Protein AF-A0AA38WBE5-F1 (afdb_monomer_lite)

Structure (mmCIF, N/CA/C/O backbone):
data_AF-A0AA38WBE5-F1
#
_entry.id   AF-A0AA38WBE5-F1
#
loop_
_atom_site.group_PDB
_atom_site.id
_atom_site.type_symbol
_atom_site.label_atom_id
_atom_site.label_alt_id
_atom_site.label_comp_id
_atom_site.label_asym_id
_atom_site.label_entity_id
_atom_site.label_seq_id
_atom_site.pdbx_PDB_ins_code
_atom_site.Cartn_x
_atom_site.Cartn_y
_atom_site.Cartn_z
_atom_site.occupancy
_atom_site.B_iso_or_equiv
_atom_site.auth_seq_id
_atom_site.auth_comp_id
_atom_site.auth_asym_id
_atom_site.auth_atom_id
_atom_site.pdbx_PDB_model_num
ATOM 1 N N . MET A 1 1 ? -35.177 36.137 17.227 1.00 40.59 1 MET A N 1
ATOM 2 C CA . MET A 1 1 ? -34.567 34.795 17.334 1.00 40.59 1 MET A CA 1
ATOM 3 C C . MET A 1 1 ? -34.469 34.233 15.923 1.00 40.59 1 MET A C 1
ATOM 5 O O . MET A 1 1 ? -35.503 34.001 15.314 1.00 40.59 1 MET A O 1
ATOM 9 N N . LYS A 1 2 ? -33.266 34.176 15.339 1.00 42.09 2 LYS A N 1
ATOM 10 C CA . LYS A 1 2 ? -33.042 33.709 13.961 1.00 42.09 2 LYS A CA 1
ATOM 11 C C . LYS A 1 2 ? -32.327 32.363 14.056 1.00 42.09 2 LYS A C 1
ATOM 13 O O . LYS A 1 2 ? -31.187 32.310 14.504 1.00 42.09 2 LYS A O 1
ATOM 18 N N . PHE A 1 3 ? -33.044 31.293 13.732 1.00 46.97 3 PHE A N 1
ATOM 19 C CA . PHE A 1 3 ? -32.516 29.935 13.715 1.00 46.97 3 PHE A CA 1
ATOM 20 C C . PHE A 1 3 ? -31.648 29.767 12.467 1.00 46.97 3 PHE A C 1
ATOM 22 O O . PHE A 1 3 ? -32.155 29.808 11.348 1.00 46.97 3 PHE A O 1
ATOM 29 N N . PHE A 1 4 ? -30.340 29.611 12.656 1.00 48.16 4 PHE A N 1
ATOM 30 C CA . PHE A 1 4 ? -29.437 29.170 11.600 1.00 48.16 4 PHE A CA 1
ATOM 31 C C . PHE A 1 4 ? -29.546 27.649 11.499 1.00 48.16 4 PHE A C 1
ATOM 33 O O . PHE A 1 4 ? -28.998 26.919 12.321 1.00 48.16 4 PHE A O 1
ATOM 40 N N . ILE A 1 5 ? -30.304 27.173 10.513 1.00 55.94 5 ILE A N 1
ATOM 41 C CA . ILE A 1 5 ? -30.326 25.760 10.137 1.00 55.94 5 ILE A CA 1
ATOM 42 C C . ILE A 1 5 ? -29.029 25.502 9.371 1.00 55.94 5 ILE A C 1
ATOM 44 O O . ILE A 1 5 ? -28.891 25.872 8.207 1.00 55.94 5 ILE A O 1
ATOM 48 N N . VAL A 1 6 ? -28.053 24.914 10.061 1.00 52.66 6 VAL A N 1
ATOM 49 C CA . VAL A 1 6 ? -26.855 24.345 9.444 1.00 52.66 6 VAL A CA 1
ATOM 50 C C . VAL A 1 6 ? -27.311 23.101 8.691 1.00 52.66 6 VAL A C 1
ATOM 52 O O . VAL A 1 6 ? -27.506 22.036 9.274 1.00 52.66 6 VAL A O 1
ATOM 55 N N . LEU A 1 7 ? -27.548 23.258 7.390 1.00 51.50 7 LEU A N 1
ATOM 56 C CA . LEU A 1 7 ? -27.801 22.148 6.484 1.00 51.50 7 LEU A CA 1
ATOM 57 C C . LEU A 1 7 ? -26.471 21.404 6.290 1.00 51.50 7 LEU A C 1
ATOM 59 O O . LEU A 1 7 ? -25.685 21.721 5.403 1.00 51.50 7 LEU A O 1
ATOM 63 N N . LEU A 1 8 ? -26.191 20.460 7.189 1.00 53.28 8 LEU A N 1
ATOM 64 C CA . LEU A 1 8 ? -25.135 19.466 7.036 1.00 53.28 8 LEU A CA 1
ATOM 65 C C . LEU A 1 8 ? -25.529 18.581 5.852 1.00 53.28 8 LEU A C 1
ATOM 67 O O . LEU A 1 8 ? -26.301 17.633 5.986 1.00 53.28 8 LEU A O 1
ATOM 71 N N . ILE A 1 9 ? -25.043 18.942 4.668 1.00 58.09 9 ILE A N 1
ATOM 72 C CA . ILE A 1 9 ? -25.137 18.106 3.478 1.00 58.09 9 ILE A CA 1
ATOM 73 C C . ILE A 1 9 ? -24.174 16.938 3.719 1.00 58.09 9 ILE A C 1
ATOM 75 O O . ILE A 1 9 ? -23.008 16.990 3.341 1.00 58.09 9 ILE A O 1
ATOM 79 N N . LEU A 1 10 ? -24.646 15.900 4.415 1.00 51.88 10 LEU A N 1
ATOM 80 C CA . LEU A 1 10 ? -24.034 14.579 4.355 1.00 51.88 10 LEU A CA 1
ATOM 81 C C . LEU A 1 10 ? -24.262 14.082 2.926 1.00 51.88 10 LEU A C 1
ATOM 83 O O . LEU A 1 10 ? -25.292 13.487 2.616 1.00 51.88 10 LEU A O 1
ATOM 87 N N . THR A 1 11 ? -23.330 14.373 2.024 1.00 56.53 11 THR A N 1
ATOM 88 C CA . THR A 1 11 ? -23.216 13.596 0.797 1.00 56.53 11 THR A CA 1
ATOM 89 C C . THR A 1 11 ? -22.804 12.186 1.219 1.00 56.53 11 THR A C 1
ATOM 91 O O . THR A 1 11 ? -21.728 12.021 1.800 1.00 56.53 11 THR A O 1
ATOM 94 N N . PRO A 1 12 ? -23.623 11.143 0.985 1.00 52.06 12 PRO A N 1
ATOM 95 C CA . PRO A 1 12 ? -23.100 9.794 1.060 1.00 52.06 12 PRO A CA 1
ATOM 96 C C . PRO A 1 12 ? -22.030 9.713 -0.023 1.00 52.06 12 PRO A C 1
ATOM 98 O O . PRO A 1 12 ? -22.326 9.810 -1.216 1.00 52.06 12 PRO A O 1
ATOM 101 N N . ILE A 1 13 ? -20.769 9.615 0.390 1.00 57.53 13 ILE A N 1
ATOM 102 C CA . ILE A 1 13 ? -19.684 9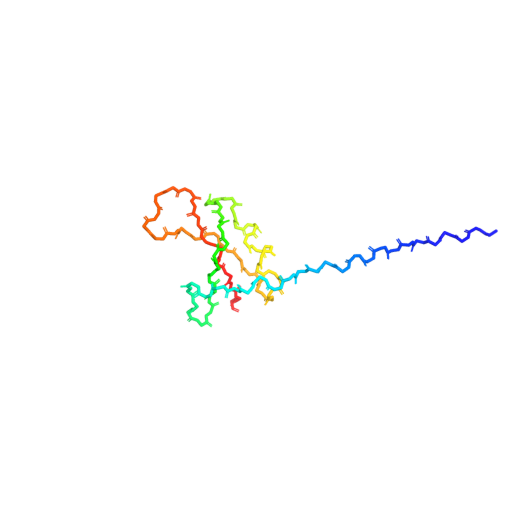.267 -0.514 1.00 57.53 13 ILE A CA 1
ATOM 103 C C . ILE A 1 13 ? -20.020 7.842 -0.954 1.00 57.53 13 ILE A C 1
ATOM 105 O O . ILE A 1 13 ? -19.771 6.883 -0.229 1.00 57.53 13 ILE A O 1
ATOM 109 N N . PHE A 1 14 ? -20.695 7.708 -2.095 1.00 43.81 14 PHE A N 1
ATOM 110 C CA . PHE A 1 14 ? -20.918 6.428 -2.748 1.00 43.81 14 PHE A CA 1
ATOM 111 C C . PHE A 1 14 ? -19.562 5.956 -3.271 1.00 43.81 14 PHE A C 1
ATOM 113 O O . PHE A 1 14 ? -19.233 6.100 -4.446 1.00 43.81 14 PHE A O 1
ATOM 120 N N . VAL A 1 15 ? -18.753 5.398 -2.374 1.00 53.72 15 VAL A N 1
ATOM 121 C CA . VAL A 1 15 ? -17.671 4.496 -2.743 1.00 53.72 15 VAL A CA 1
ATOM 122 C C . VAL A 1 15 ? -18.348 3.252 -3.289 1.00 53.72 15 VAL A C 1
ATOM 124 O O . VAL A 1 15 ? -18.753 2.353 -2.555 1.00 53.72 15 VAL A O 1
ATOM 127 N N . SER A 1 16 ? -18.551 3.243 -4.607 1.00 42.44 16 SER A N 1
ATOM 128 C CA . SER A 1 16 ? -18.808 1.994 -5.311 1.00 42.44 16 SER A CA 1
ATOM 129 C C . SER A 1 16 ? -17.687 1.046 -4.896 1.00 42.44 16 SER A C 1
ATOM 131 O O . SER A 1 16 ? -16.527 1.450 -4.997 1.00 42.44 16 SER A O 1
ATOM 133 N N . PRO A 1 17 ? -17.977 -0.169 -4.398 1.00 43.19 17 PRO A N 1
ATOM 134 C CA . PRO A 1 17 ? -16.927 -1.144 -4.203 1.00 43.19 17 PRO A CA 1
ATOM 135 C C . PRO A 1 17 ? -16.387 -1.416 -5.599 1.00 43.19 17 PRO A C 1
ATOM 137 O O . PRO A 1 17 ? -17.012 -2.134 -6.383 1.00 43.19 17 PRO A O 1
ATOM 140 N N . THR A 1 18 ? -15.273 -0.773 -5.950 1.00 50.34 18 THR A N 1
ATOM 141 C CA . THR A 1 18 ? -14.506 -1.107 -7.139 1.00 50.34 18 THR A CA 1
ATOM 142 C C . THR A 1 18 ? -14.127 -2.547 -6.897 1.00 50.34 18 THR A C 1
ATOM 144 O O . THR A 1 18 ? -13.237 -2.809 -6.086 1.00 50.34 18 THR A O 1
ATOM 147 N N . LYS A 1 19 ? -14.914 -3.480 -7.456 1.00 47.41 19 LYS A N 1
ATOM 148 C CA . LYS A 1 19 ? -14.723 -4.913 -7.272 1.00 47.41 19 LYS A CA 1
ATOM 149 C C . LYS A 1 19 ? -13.262 -5.138 -7.538 1.00 47.41 19 LYS A C 1
ATOM 151 O O . LYS A 1 19 ? -12.783 -4.885 -8.641 1.00 47.41 19 LYS A O 1
ATOM 156 N N . GLY A 1 20 ? -12.563 -5.443 -6.460 1.00 46.97 20 GLY A N 1
ATOM 157 C CA . GLY A 1 20 ? -11.151 -5.613 -6.543 1.00 46.97 20 GLY A CA 1
ATOM 158 C C . GLY A 1 20 ? -10.946 -6.836 -7.408 1.00 46.97 20 GLY A C 1
ATOM 159 O O . GLY A 1 20 ? -11.293 -7.928 -6.977 1.00 46.97 20 GLY A O 1
ATOM 160 N N . ILE A 1 21 ? -10.492 -6.655 -8.642 1.00 47.28 21 ILE A N 1
ATOM 161 C CA . ILE A 1 21 ? -10.044 -7.781 -9.448 1.00 47.28 21 ILE A CA 1
ATOM 162 C C . ILE A 1 21 ? -8.818 -8.283 -8.687 1.00 47.28 21 ILE A C 1
ATOM 164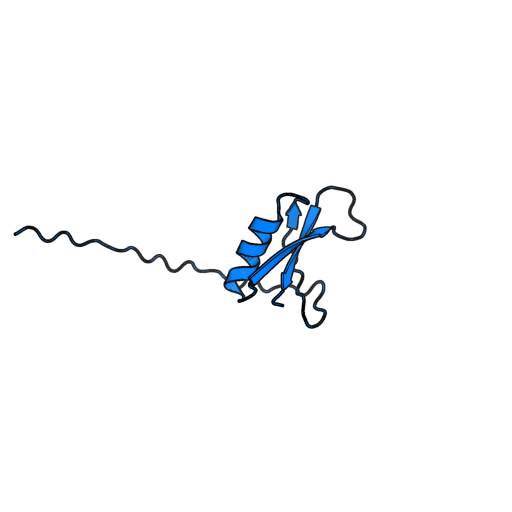 O O . ILE A 1 21 ? -7.847 -7.540 -8.545 1.00 47.28 21 ILE A O 1
ATOM 168 N N . GLU A 1 22 ? -8.937 -9.445 -8.046 1.00 56.94 22 GLU A N 1
ATOM 169 C CA . GLU A 1 22 ? -7.850 -10.121 -7.336 1.00 56.94 22 GLU A CA 1
ATOM 170 C C . GLU A 1 22 ? -6.767 -10.460 -8.354 1.00 56.94 22 GLU A C 1
ATOM 172 O O . GLU A 1 22 ? -6.794 -11.514 -8.980 1.00 56.94 22 GLU A O 1
ATOM 177 N N . LEU A 1 23 ? -5.853 -9.515 -8.583 1.00 60.06 23 LEU A N 1
ATOM 178 C CA . LEU A 1 23 ? -4.646 -9.772 -9.359 1.00 60.06 23 LEU A CA 1
ATOM 179 C C . LEU A 1 23 ? -3.676 -10.630 -8.548 1.00 60.06 23 LEU A C 1
ATOM 181 O O . LEU A 1 23 ? -2.984 -11.459 -9.125 1.00 60.06 23 LEU A O 1
ATOM 185 N N . ASP A 1 24 ? -3.653 -10.441 -7.227 1.00 64.81 24 ASP A N 1
ATOM 186 C CA . ASP A 1 24 ? -2.826 -11.227 -6.316 1.00 64.81 24 ASP A CA 1
ATOM 187 C C . ASP A 1 24 ? -3.380 -11.098 -4.885 1.00 64.81 24 ASP A C 1
ATOM 189 O O . ASP A 1 24 ? -3.247 -10.044 -4.252 1.00 64.81 24 ASP A O 1
ATOM 193 N N . TRP A 1 25 ? -4.089 -12.123 -4.403 1.00 65.12 25 TRP A N 1
ATOM 194 C CA . TRP A 1 25 ? -4.509 -12.227 -3.002 1.00 65.12 25 TRP A CA 1
ATOM 195 C C . TRP A 1 25 ? -3.750 -13.375 -2.343 1.00 65.12 25 TRP A C 1
ATOM 197 O O . TRP A 1 25 ? -3.963 -14.539 -2.678 1.00 65.12 25 TRP A O 1
ATOM 207 N N . ASP A 1 26 ? -2.869 -13.056 -1.397 1.00 68.50 26 ASP A N 1
ATOM 208 C CA . ASP A 1 26 ? -2.007 -14.038 -0.718 1.00 68.50 26 ASP A CA 1
ATOM 209 C C . ASP A 1 26 ? -2.547 -14.484 0.659 1.00 68.50 26 ASP A C 1
ATOM 211 O O . ASP A 1 26 ? -1.869 -15.180 1.416 1.00 68.50 26 ASP A O 1
ATOM 215 N N . GLY A 1 27 ? -3.771 -14.073 1.010 1.00 72.00 27 GLY A N 1
ATOM 216 C CA . GLY A 1 27 ? -4.369 -14.301 2.328 1.00 72.00 27 GLY A CA 1
ATOM 217 C C . GLY A 1 27 ? -4.232 -13.135 3.307 1.00 72.00 27 GLY A C 1
ATOM 218 O O . GLY A 1 27 ? -4.958 -13.091 4.300 1.00 72.00 27 GLY A O 1
ATOM 219 N N . LYS A 1 28 ? -3.324 -12.187 3.045 1.00 75.81 28 LYS A N 1
ATOM 220 C CA . LYS A 1 28 ? -3.039 -11.034 3.922 1.00 75.81 28 LYS A CA 1
ATOM 221 C C . LYS A 1 28 ? -2.954 -9.710 3.171 1.00 75.81 28 LYS A C 1
ATOM 223 O O . LYS A 1 28 ? -3.213 -8.660 3.753 1.00 75.81 28 LYS A O 1
ATOM 228 N N . LYS A 1 29 ? -2.603 -9.764 1.894 1.00 80.75 29 LYS A N 1
ATOM 229 C CA . LYS A 1 29 ? -2.388 -8.643 1.001 1.00 80.75 29 LYS A CA 1
ATOM 230 C C . LYS A 1 29 ? -3.230 -8.838 -0.248 1.00 80.75 29 LYS A C 1
ATOM 232 O O . LYS A 1 29 ? -3.293 -9.923 -0.815 1.00 80.75 29 LYS A O 1
ATOM 237 N N . TYR A 1 30 ? -3.899 -7.768 -0.644 1.00 83.88 30 TYR A N 1
ATOM 238 C CA . TYR A 1 30 ? -4.793 -7.706 -1.787 1.00 83.88 30 TYR A CA 1
ATOM 239 C C . TYR A 1 30 ? -4.270 -6.654 -2.767 1.00 83.88 30 TYR A C 1
ATOM 241 O O . TYR A 1 30 ? -4.280 -5.471 -2.435 1.00 83.88 30 TYR A O 1
ATOM 249 N N . CYS A 1 31 ? -3.831 -7.049 -3.961 1.00 86.31 31 CYS A N 1
ATOM 250 C CA . CYS A 1 31 ? -3.452 -6.107 -5.017 1.00 86.31 31 CYS A CA 1
ATOM 251 C C . CYS A 1 31 ? -4.595 -5.892 -6.019 1.00 86.31 31 CYS A C 1
ATOM 253 O O . CYS A 1 31 ? -5.145 -6.850 -6.571 1.00 86.31 31 CYS A O 1
ATOM 255 N N . SER A 1 32 ? -4.947 -4.626 -6.257 1.00 79.25 32 SER A N 1
ATOM 256 C CA . SER A 1 32 ? -5.972 -4.215 -7.215 1.00 79.25 32 SER A CA 1
ATOM 257 C C . SER A 1 32 ? -5.379 -3.858 -8.574 1.00 79.25 32 SER A C 1
ATOM 259 O O . SER A 1 32 ? -4.183 -3.624 -8.718 1.00 79.25 32 SER A O 1
ATOM 261 N N . ASN A 1 33 ? -6.231 -3.776 -9.595 1.00 80.19 33 ASN A N 1
ATOM 262 C CA . ASN A 1 33 ? -5.852 -3.266 -10.915 1.00 80.19 33 ASN A CA 1
ATOM 263 C C . ASN A 1 33 ? -5.732 -1.732 -10.957 1.00 80.19 33 ASN A C 1
ATOM 265 O O . ASN A 1 33 ? -5.566 -1.160 -12.037 1.00 80.19 33 ASN A O 1
ATOM 269 N N . MET A 1 34 ? -5.857 -1.061 -9.810 1.00 83.81 34 MET A N 1
ATOM 270 C CA . MET A 1 34 ? -5.663 0.374 -9.713 1.00 83.81 34 MET A CA 1
ATOM 271 C C . MET A 1 34 ? -4.189 0.689 -9.940 1.00 83.81 34 MET A C 1
ATOM 273 O O . MET A 1 34 ? -3.318 0.217 -9.209 1.00 83.81 34 MET A O 1
ATOM 277 N N . VAL A 1 35 ? -3.923 1.493 -10.966 1.00 86.81 35 VAL A N 1
ATOM 278 C CA . VAL A 1 35 ? -2.567 1.918 -11.294 1.00 86.81 35 VAL A CA 1
ATOM 279 C C . VAL A 1 35 ? -2.196 3.126 -10.446 1.00 86.81 35 VAL A C 1
ATOM 281 O O . VAL A 1 35 ? -2.943 4.099 -10.358 1.00 86.81 35 VAL A O 1
ATOM 284 N N . CYS A 1 36 ? -1.012 3.072 -9.858 1.00 89.75 36 CYS A N 1
ATOM 285 C CA . CYS A 1 36 ? -0.423 4.132 -9.058 1.00 89.75 36 CYS A CA 1
ATOM 286 C C . CYS A 1 36 ? 0.962 4.497 -9.596 1.00 89.75 36 CYS A C 1
ATOM 288 O O . CYS A 1 36 ? 1.563 3.757 -10.380 1.00 89.75 36 CYS A O 1
ATOM 290 N N . LYS A 1 37 ? 1.474 5.658 -9.175 1.00 90.69 37 LYS A N 1
ATOM 291 C CA . LYS A 1 37 ? 2.837 6.082 -9.497 1.00 90.69 37 LYS A CA 1
ATOM 292 C C . LYS A 1 37 ? 3.790 5.725 -8.359 1.00 90.69 37 LYS A C 1
ATOM 294 O O . LYS A 1 37 ? 3.590 6.165 -7.229 1.00 90.69 37 LYS A O 1
ATOM 299 N N . MET A 1 38 ? 4.844 4.978 -8.660 1.00 87.94 38 MET A N 1
ATOM 300 C CA . MET A 1 38 ? 5.882 4.597 -7.706 1.00 87.94 38 MET A CA 1
ATOM 301 C C . MET A 1 38 ? 6.459 5.835 -7.002 1.00 87.94 38 MET A C 1
ATOM 303 O O . MET A 1 38 ? 6.698 6.872 -7.622 1.00 87.94 38 MET A O 1
ATOM 307 N N . GLY A 1 39 ? 6.644 5.735 -5.684 1.00 82.00 39 GLY A N 1
ATOM 308 C CA . GLY A 1 39 ? 7.232 6.785 -4.845 1.00 82.00 39 GLY A CA 1
ATOM 309 C C . GLY A 1 39 ? 6.287 7.907 -4.398 1.00 82.00 39 GLY A C 1
ATOM 310 O O . GLY A 1 39 ? 6.616 8.603 -3.444 1.00 82.00 39 GLY A O 1
ATOM 311 N N . ILE A 1 40 ? 5.120 8.083 -5.032 1.00 87.00 40 ILE A N 1
ATOM 312 C CA . ILE A 1 40 ? 4.114 9.086 -4.611 1.00 87.00 40 ILE A CA 1
ATOM 313 C C . ILE A 1 40 ? 2.692 8.523 -4.477 1.00 87.00 40 ILE A C 1
ATOM 315 O O . ILE A 1 40 ? 1.810 9.180 -3.934 1.00 87.00 40 ILE A O 1
ATOM 319 N N . 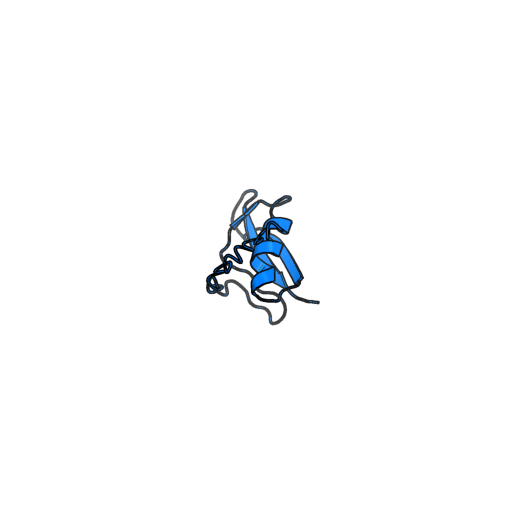GLY A 1 41 ? 2.453 7.324 -5.004 1.00 87.06 41 GLY A N 1
ATOM 320 C CA . GLY A 1 41 ? 1.135 6.710 -5.109 1.00 87.06 41 GLY A CA 1
ATOM 321 C C . GLY A 1 41 ? 0.664 5.993 -3.850 1.00 87.06 41 GLY A C 1
ATOM 322 O O . GLY A 1 41 ? -0.482 5.568 -3.816 1.00 87.06 41 GLY A O 1
ATOM 323 N N . ASP A 1 42 ? 1.499 5.863 -2.817 1.00 88.19 42 ASP A N 1
ATOM 324 C CA . ASP A 1 42 ? 1.147 5.108 -1.607 1.00 88.19 42 ASP A CA 1
ATOM 325 C C . ASP A 1 42 ? -0.041 5.730 -0.870 1.00 88.19 42 ASP A C 1
ATOM 327 O O . ASP A 1 42 ? -0.971 5.019 -0.502 1.00 88.19 42 ASP A O 1
ATOM 331 N N . GLN A 1 43 ? -0.072 7.060 -0.727 1.00 88.50 43 GLN A N 1
ATOM 332 C CA . GLN A 1 43 ? -1.208 7.754 -0.110 1.00 88.50 43 GLN A CA 1
ATOM 333 C C . GLN A 1 43 ? -2.506 7.523 -0.895 1.00 88.50 43 GLN A C 1
ATOM 335 O O . GLN A 1 43 ? -3.546 7.243 -0.308 1.00 88.50 43 GLN A O 1
ATOM 340 N N . PHE A 1 44 ? -2.428 7.573 -2.223 1.00 88.44 44 PHE A N 1
ATOM 341 C CA . PHE A 1 44 ? -3.557 7.279 -3.100 1.00 88.44 44 PHE A CA 1
ATOM 342 C C . PHE A 1 44 ? -4.035 5.828 -2.949 1.00 88.44 44 PHE A C 1
ATOM 344 O O . PHE A 1 44 ? -5.233 5.570 -2.874 1.00 88.44 44 PHE A O 1
ATOM 351 N N . CYS A 1 45 ? -3.105 4.881 -2.822 1.00 89.69 45 CYS A N 1
ATOM 352 C CA . CYS A 1 45 ? -3.448 3.494 -2.546 1.00 89.69 45 CYS A CA 1
ATOM 353 C C . CYS A 1 45 ? -4.107 3.333 -1.172 1.00 89.69 45 CYS A C 1
ATOM 355 O O . CYS A 1 45 ? -5.095 2.622 -1.069 1.00 89.69 45 CYS A O 1
ATOM 357 N N . ILE A 1 46 ? -3.634 4.014 -0.121 1.00 89.00 46 ILE A N 1
ATOM 358 C CA . ILE A 1 46 ? -4.284 3.992 1.204 1.00 89.00 46 ILE A CA 1
ATOM 359 C C . ILE A 1 46 ? -5.737 4.481 1.107 1.00 89.00 46 ILE A C 1
ATOM 361 O O . ILE A 1 46 ? -6.633 3.876 1.704 1.00 89.00 46 ILE A O 1
ATOM 365 N N . GLU A 1 47 ? -5.989 5.537 0.335 1.00 88.00 47 GLU A N 1
ATOM 366 C CA . GLU A 1 47 ? -7.339 6.060 0.099 1.00 88.00 47 GLU A CA 1
ATOM 367 C C . GLU A 1 47 ? -8.241 5.049 -0.637 1.00 88.00 47 GLU A C 1
ATOM 369 O O . GLU A 1 47 ? -9.419 4.947 -0.300 1.00 88.00 47 GLU A O 1
ATOM 374 N N . ASP A 1 48 ? -7.706 4.240 -1.560 1.00 84.12 48 ASP A N 1
ATOM 375 C CA . ASP A 1 48 ? -8.439 3.128 -2.205 1.00 84.12 48 ASP A CA 1
ATOM 376 C C . ASP A 1 48 ? -8.671 1.926 -1.270 1.00 84.12 48 ASP A C 1
ATOM 378 O O . ASP A 1 48 ? -9.672 1.207 -1.367 1.00 84.12 48 ASP A O 1
ATOM 382 N N . CYS A 1 49 ? -7.754 1.713 -0.329 1.00 86.19 49 CYS A N 1
ATOM 383 C CA . CYS A 1 49 ? -7.789 0.614 0.629 1.00 86.19 49 CYS A CA 1
ATOM 384 C C . CYS A 1 49 ? -8.765 0.870 1.792 1.00 86.19 49 CYS A C 1
ATOM 386 O O . CYS A 1 49 ? -9.454 -0.051 2.243 1.00 86.19 49 CYS A O 1
ATOM 388 N N . THR A 1 50 ? -8.882 2.123 2.240 1.00 86.06 50 THR A N 1
ATOM 389 C CA . THR A 1 50 ? -9.675 2.520 3.418 1.00 86.06 50 THR A CA 1
ATOM 390 C C . THR A 1 50 ? -11.159 2.113 3.331 1.00 86.06 50 THR A C 1
ATOM 392 O O . THR A 1 50 ? -11.671 1.542 4.297 1.00 86.06 50 THR A O 1
ATOM 395 N N . PRO A 1 51 ? -11.872 2.298 2.198 1.00 83.62 51 PRO A N 1
ATOM 396 C CA . PRO A 1 51 ? -13.270 1.877 2.051 1.00 83.62 51 PRO A CA 1
ATOM 397 C C . PRO A 1 51 ? -13.505 0.371 2.215 1.00 83.62 51 PRO A C 1
ATOM 399 O O . PRO A 1 51 ? -14.631 -0.056 2.455 1.00 83.62 51 PRO A O 1
ATOM 402 N N . ARG A 1 52 ? -12.455 -0.441 2.069 1.00 77.38 52 ARG A N 1
ATOM 403 C CA . ARG A 1 52 ? -12.498 -1.904 2.198 1.00 77.38 52 ARG A CA 1
ATOM 404 C C . ARG A 1 52 ? -12.130 -2.379 3.610 1.00 77.38 52 ARG A C 1
ATOM 406 O O . ARG A 1 52 ? -12.104 -3.580 3.849 1.00 77.38 52 ARG A O 1
ATOM 413 N N . GLY A 1 53 ? -11.828 -1.457 4.528 1.00 80.94 53 GLY A N 1
ATOM 414 C CA . GLY A 1 53 ? -11.384 -1.774 5.887 1.00 80.94 53 GLY A CA 1
ATOM 415 C C . GLY A 1 53 ? -9.903 -2.146 5.998 1.00 80.94 53 GLY A C 1
ATOM 416 O O . GLY A 1 53 ? -9.474 -2.602 7.056 1.00 80.94 53 GLY A O 1
ATOM 417 N N . TRP A 1 54 ? -9.118 -1.9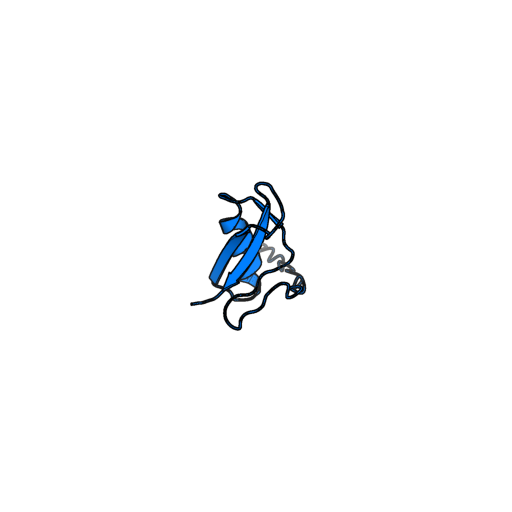46 4.937 1.00 86.38 54 TRP A N 1
ATOM 418 C CA . TRP A 1 54 ? -7.666 -2.106 4.977 1.00 86.38 54 TRP A CA 1
ATOM 419 C C . TRP A 1 54 ? -7.019 -0.806 5.457 1.00 86.38 54 TRP A C 1
ATOM 421 O O . TRP A 1 54 ? -7.321 0.267 4.934 1.00 86.38 54 TRP A O 1
ATOM 431 N N . THR A 1 55 ? -6.125 -0.890 6.442 1.00 87.06 55 THR A N 1
ATOM 432 C CA . THR A 1 55 ? -5.460 0.295 7.018 1.00 87.06 55 THR A CA 1
ATOM 433 C C . THR A 1 55 ? -4.148 0.649 6.326 1.00 87.06 55 THR A C 1
ATOM 435 O O . THR A 1 55 ? -3.587 1.710 6.590 1.00 87.06 55 THR A O 1
ATOM 438 N N . HIS A 1 56 ? -3.655 -0.220 5.442 1.00 89.75 56 HIS A N 1
ATOM 439 C CA . HIS A 1 56 ? -2.454 0.016 4.652 1.00 89.75 56 HIS A CA 1
ATOM 440 C C . HIS A 1 56 ? -2.749 -0.110 3.166 1.00 89.75 56 HIS A C 1
ATOM 442 O O . HIS A 1 56 ? -3.515 -0.974 2.742 1.00 89.75 56 HIS A O 1
ATOM 448 N N . GLY A 1 57 ? -2.079 0.741 2.395 1.00 91.06 57 GLY A N 1
ATOM 449 C CA . GLY A 1 57 ? -2.029 0.725 0.945 1.00 91.06 57 GLY A CA 1
ATOM 450 C C . GLY A 1 57 ? -0.621 1.088 0.490 1.00 91.06 57 GLY A C 1
ATOM 451 O O . GLY A 1 57 ? 0.017 1.960 1.077 1.00 91.06 57 GLY A O 1
ATOM 452 N N . GLN A 1 58 ? -0.117 0.408 -0.531 1.00 90.81 58 GLN A N 1
ATOM 453 C CA . GLN A 1 58 ? 1.192 0.690 -1.114 1.00 90.81 58 GLN A CA 1
ATOM 454 C C . GLN A 1 58 ? 1.152 0.488 -2.613 1.00 90.81 58 GLN A C 1
ATOM 456 O O . GLN A 1 58 ? 0.547 -0.464 -3.104 1.00 90.81 58 GLN A O 1
ATOM 461 N N . CYS A 1 59 ? 1.853 1.360 -3.318 1.00 91.12 59 CYS A N 1
ATOM 462 C CA . CYS A 1 59 ? 2.117 1.217 -4.725 1.00 91.12 59 CYS A CA 1
ATOM 463 C C . CYS A 1 59 ? 3.268 0.230 -4.935 1.00 91.12 59 CYS A C 1
ATOM 465 O O . CYS A 1 59 ? 4.417 0.507 -4.588 1.00 91.12 59 CYS A O 1
ATOM 467 N N . LEU A 1 60 ? 2.963 -0.943 -5.486 1.00 89.12 60 LEU A N 1
ATOM 468 C CA . LEU A 1 60 ? 3.958 -1.955 -5.824 1.00 89.12 60 LEU A CA 1
ATOM 469 C C . LEU A 1 60 ? 4.174 -2.022 -7.321 1.00 89.12 60 LEU A C 1
ATOM 471 O O . LEU A 1 60 ? 3.219 -2.065 -8.085 1.00 89.12 60 LEU A O 1
ATOM 475 N N . GLN A 1 61 ? 5.431 -2.092 -7.737 1.00 87.06 61 GLN A N 1
ATOM 476 C CA . GLN A 1 61 ? 5.783 -2.139 -9.148 1.00 87.06 61 GLN A CA 1
ATOM 477 C C . GLN A 1 61 ? 5.127 -3.329 -9.857 1.00 87.06 61 GLN A C 1
ATOM 479 O O . GLN A 1 61 ? 5.147 -4.455 -9.358 1.00 87.06 61 GLN A O 1
ATOM 484 N N . ILE A 1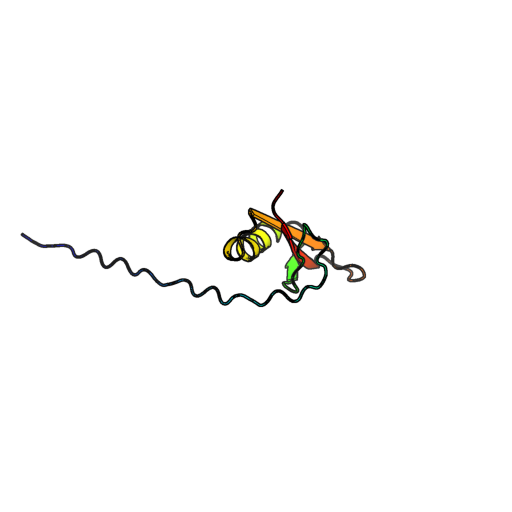 62 ? 4.589 -3.076 -11.051 1.00 83.62 62 ILE A N 1
ATOM 485 C CA . ILE A 1 62 ? 4.022 -4.125 -11.898 1.00 83.62 62 ILE A CA 1
ATOM 486 C C . ILE A 1 62 ? 5.177 -4.964 -12.465 1.00 83.62 62 ILE A C 1
ATOM 488 O O . ILE A 1 62 ? 6.014 -4.423 -13.201 1.00 83.62 62 ILE A O 1
ATOM 492 N N . PRO A 1 63 ? 5.253 -6.275 -12.172 1.00 78.62 63 PRO A N 1
ATOM 493 C CA . PRO A 1 63 ? 6.323 -7.113 -12.693 1.00 78.62 63 PRO A CA 1
ATOM 494 C C . PRO A 1 63 ? 6.298 -7.114 -14.226 1.00 78.62 63 PRO A C 1
ATOM 496 O O . PRO A 1 63 ? 5.255 -7.281 -14.854 1.00 78.62 63 PRO A O 1
ATOM 499 N N . GLY A 1 64 ? 7.460 -6.892 -14.839 1.00 80.56 64 GLY A N 1
ATOM 500 C CA . GLY A 1 64 ? 7.606 -6.865 -16.297 1.00 80.56 64 GLY A CA 1
ATOM 501 C C . GLY A 1 64 ? 7.153 -5.571 -16.983 1.00 80.56 64 GLY A C 1
ATOM 502 O O . GLY A 1 64 ? 7.299 -5.472 -18.199 1.00 80.56 64 GLY A O 1
ATOM 503 N N . THR A 1 65 ? 6.669 -4.565 -16.244 1.00 78.50 65 THR A N 1
ATOM 504 C CA . THR A 1 65 ? 6.368 -3.241 -16.810 1.00 78.50 65 THR A CA 1
ATOM 505 C C . THR A 1 65 ? 7.498 -2.264 -16.468 1.00 78.50 65 THR A C 1
ATOM 507 O O . THR A 1 65 ? 7.686 -1.931 -15.295 1.00 78.50 65 THR A O 1
ATOM 510 N N . PRO A 1 66 ? 8.287 -1.804 -17.456 1.00 70.62 66 PRO A N 1
ATOM 511 C CA . PRO A 1 66 ? 9.284 -0.770 -17.220 1.00 70.62 66 PRO A CA 1
ATOM 512 C C . PRO A 1 66 ? 8.597 0.579 -16.963 1.00 70.62 66 PRO A C 1
ATOM 514 O O . PRO A 1 66 ? 7.699 0.974 -17.706 1.00 70.62 66 PRO A O 1
ATOM 517 N N . GLY A 1 67 ? 9.039 1.295 -15.928 1.00 80.94 67 GLY A N 1
ATOM 518 C CA . GLY A 1 67 ? 8.567 2.641 -15.597 1.00 80.94 67 GLY A CA 1
ATOM 519 C C . GLY A 1 67 ? 8.104 2.796 -14.150 1.00 80.94 67 GLY A C 1
ATOM 520 O O . GLY A 1 67 ? 8.238 1.889 -13.331 1.00 80.94 67 GLY A O 1
ATOM 521 N N . ASP A 1 68 ? 7.531 3.962 -13.857 1.00 86.75 68 ASP A N 1
ATOM 522 C CA . ASP A 1 68 ? 7.098 4.351 -12.511 1.00 86.75 68 ASP A CA 1
ATOM 523 C C . ASP A 1 68 ? 5.664 3.893 -12.200 1.00 86.75 68 ASP A C 1
ATOM 525 O O . ASP A 1 68 ? 4.994 4.502 -11.371 1.00 86.75 68 ASP A O 1
ATOM 529 N N . SER A 1 69 ? 5.144 2.875 -12.885 1.00 88.81 69 SER A N 1
ATOM 530 C CA . SER A 1 69 ? 3.776 2.390 -12.682 1.00 88.81 69 SER A CA 1
ATOM 531 C C . SER A 1 69 ? 3.749 1.180 -11.755 1.00 88.81 69 SER A C 1
ATOM 533 O O . SER A 1 69 ? 4.505 0.222 -11.923 1.00 88.81 69 SER A O 1
ATOM 535 N N . GLY A 1 70 ? 2.844 1.226 -10.785 1.00 89.56 70 GLY A N 1
ATOM 536 C CA . GLY A 1 70 ? 2.579 0.148 -9.846 1.00 89.56 70 GLY A CA 1
ATOM 537 C C . GLY A 1 70 ? 1.096 -0.197 -9.755 1.00 89.56 70 GLY A C 1
ATOM 538 O O . GLY A 1 70 ? 0.253 0.526 -10.287 1.00 89.56 70 GLY A O 1
ATOM 539 N N . TYR A 1 71 ? 0.788 -1.281 -9.053 1.00 89.31 71 TYR A N 1
ATOM 540 C CA . TYR A 1 71 ? -0.541 -1.606 -8.555 1.00 89.31 71 TYR A CA 1
ATOM 541 C C . TYR A 1 71 ? -0.689 -1.186 -7.099 1.00 89.31 71 TYR A C 1
ATOM 543 O O . TYR A 1 71 ? 0.246 -1.317 -6.305 1.00 89.31 71 TYR A O 1
ATOM 551 N N . CYS A 1 72 ? -1.882 -0.726 -6.736 1.00 89.75 72 CYS A N 1
ATOM 552 C CA . CYS A 1 72 ? -2.215 -0.515 -5.338 1.00 89.75 72 CYS A CA 1
ATOM 553 C C . CYS A 1 72 ? -2.467 -1.845 -4.637 1.00 89.75 72 CYS A C 1
ATO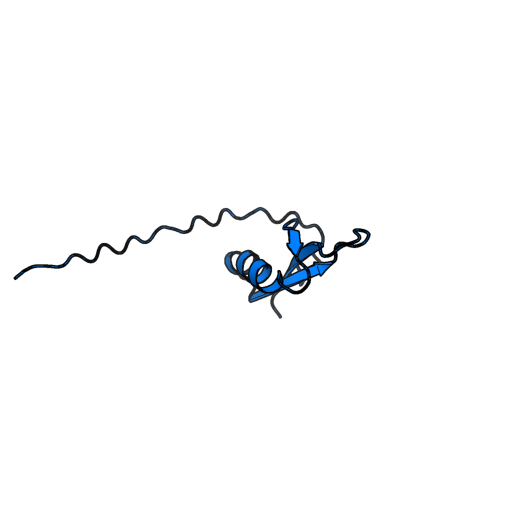M 555 O O . CYS A 1 72 ? -3.355 -2.609 -5.010 1.00 89.75 72 CYS A O 1
ATOM 557 N N . CYS A 1 73 ? -1.699 -2.094 -3.585 1.00 89.94 73 CYS A N 1
ATOM 558 C CA . CYS A 1 73 ? -1.836 -3.267 -2.747 1.00 89.94 73 CYS A CA 1
ATOM 559 C C . CYS A 1 73 ? -2.222 -2.873 -1.328 1.00 89.94 73 CYS A C 1
ATOM 561 O O . CYS A 1 73 ? -1.525 -2.089 -0.688 1.00 89.94 73 CYS A O 1
ATOM 563 N N . CYS A 1 74 ? -3.311 -3.455 -0.844 1.00 89.44 74 CYS A N 1
ATOM 564 C CA . CYS A 1 74 ? -3.921 -3.209 0.449 1.00 89.44 74 CYS A CA 1
ATOM 565 C C . CYS A 1 74 ? -3.635 -4.349 1.425 1.00 89.44 74 CYS A C 1
ATOM 567 O O . CYS A 1 74 ? -3.645 -5.510 1.022 1.00 89.44 74 CYS A O 1
ATOM 569 N N . TRP A 1 75 ? -3.419 -4.044 2.702 1.00 88.12 75 TRP A N 1
ATOM 570 C CA . TRP A 1 75 ? -3.356 -5.056 3.763 1.00 88.12 75 TRP A CA 1
ATOM 571 C C . TRP A 1 75 ? -3.688 -4.464 5.135 1.00 88.12 75 TRP A C 1
ATOM 573 O O . TRP A 1 75 ? -3.754 -3.246 5.314 1.00 88.12 75 TRP A O 1
ATOM 583 N N . THR A 1 76 ? -3.880 -5.352 6.106 1.00 81.00 76 THR A N 1
ATOM 584 C CA . THR A 1 76 ? -4.005 -5.035 7.531 1.00 81.00 76 THR A CA 1
ATOM 585 C C . THR A 1 76 ? -3.033 -5.960 8.273 1.00 81.00 76 THR A C 1
ATOM 587 O O . THR A 1 76 ? -3.024 -7.154 7.964 1.00 81.00 76 THR A O 1
ATOM 590 N N . PRO A 1 77 ? -2.157 -5.437 9.149 1.00 70.25 77 PRO A N 1
ATOM 591 C CA . PRO A 1 77 ? -1.205 -6.238 9.916 1.00 70.25 77 PRO A CA 1
ATOM 592 C C . PRO A 1 77 ? -1.880 -7.194 10.905 1.00 70.25 77 PRO A C 1
ATOM 594 O O . PRO A 1 77 ? -3.000 -6.886 11.372 1.00 70.25 77 PRO A O 1
#

Radius of gyration: 17.18 Å; chains: 1; bounding box: 44×49×35 Å

pLDDT: mean 73.89, std 16.61, range [40.59, 91.12]

Secondary structure (DSSP, 8-state):
----------------------SEE-SSEEEEEEEEETTT-HHHHHHHHGGGT-SEEEEEEPTT--SSEEEEEEE--

Sequence (77 aa):
MKFFIVLLILTPIFVSPTKGIELDWDGKKYCSNMVCKMGIGDQFCIEDCTPRGWTHGQCLQIPGTPGDSGYCCCWTP

Organism: NCBI:txid347529

Foldseek 3Di:
DDDDDPPPPPPPPPPPLPPFPQPDDPPFKGWGPDKAFAPPRFVVLCVNQVVVVFNGWDFDCDPPDPDRIGTIMTGHD